Protein AF-A0A7V8WS27-F1 (afdb_monomer_lite)

Radius of gyration: 14.98 Å; chains: 1; bounding box: 46×31×37 Å

pLDDT: mean 88.89, std 14.38, range [43.81, 97.5]

Sequence (81 aa):
GLDLAVAIPDAAALTAVRLLTEFGIEAGETGAAGLAGLLALRTAPDAAHHRAHLGLTPASRVLLLVTEGDTSRAAHEGDRG

Secondary structure (DSSP, 8-state):
---------HHHHHHHHHHHHHTT----HHHHHHHHHHHHHHHSTTHHHHHHHTT--TT-----------HHHHHHHHTT-

Foldseek 3Di:
DDQDDADDDLVLLVVQQVVCVVVVHFADSVLSVQVSRVVCLVPPPCSVVSCVSVVPDPPDDDDGGRPDGHVVVVVVVVVVD

Structure (mmCIF, N/CA/C/O backbone):
data_AF-A0A7V8WS27-F1
#
_entry.id   AF-A0A7V8WS27-F1
#
loop_
_atom_site.group_PDB
_atom_site.id
_atom_site.type_symbol
_atom_site.label_atom_id
_atom_site.label_alt_id
_atom_site.label_comp_id
_atom_site.label_asym_id
_atom_site.label_entity_id
_atom_site.label_seq_id
_atom_site.pdbx_PDB_ins_code
_atom_site.Cartn_x
_atom_site.Cartn_y
_atom_site.Cartn_z
_atom_site.occupancy
_atom_site.B_iso_or_equiv
_atom_site.auth_seq_id
_atom_site.auth_comp_id
_atom_site.auth_asym_id
_atom_site.auth_atom_id
_atom_site.pdbx_PDB_model_num
ATOM 1 N N . GLY A 1 1 ? -1.959 -20.282 5.958 1.00 73.81 1 GLY A N 1
ATOM 2 C CA . GLY A 1 1 ? -2.960 -19.912 4.938 1.00 73.81 1 GLY A CA 1
ATOM 3 C C . GLY A 1 1 ? -2.735 -18.468 4.544 1.00 73.81 1 GLY A C 1
ATOM 4 O O . GLY A 1 1 ? -1.957 -17.811 5.220 1.00 73.81 1 GLY A O 1
ATOM 5 N N . LEU A 1 2 ? -3.360 -18.005 3.461 1.00 90.44 2 LEU A N 1
ATOM 6 C CA . LEU A 1 2 ? -3.406 -16.590 3.076 1.00 90.44 2 LEU A CA 1
ATOM 7 C C . LEU A 1 2 ? -4.736 -16.001 3.565 1.00 90.44 2 LEU A C 1
ATOM 9 O O . LEU A 1 2 ? -5.777 -16.559 3.226 1.00 90.44 2 LEU A O 1
ATOM 13 N N . ASP A 1 3 ? -4.700 -14.908 4.329 1.00 93.31 3 ASP A N 1
ATOM 14 C CA . ASP A 1 3 ? -5.908 -14.305 4.918 1.00 93.31 3 ASP A CA 1
ATOM 15 C C . ASP A 1 3 ? -6.603 -13.306 3.976 1.00 93.31 3 ASP A C 1
ATOM 17 O O . ASP A 1 3 ? -7.825 -13.197 3.967 1.00 93.31 3 ASP A O 1
ATOM 21 N N . LEU A 1 4 ? -5.840 -12.576 3.153 1.00 93.44 4 LEU A N 1
ATOM 22 C CA . LEU A 1 4 ? -6.384 -11.622 2.183 1.00 93.44 4 LEU A CA 1
ATOM 23 C C . LEU A 1 4 ? -5.427 -11.421 1.00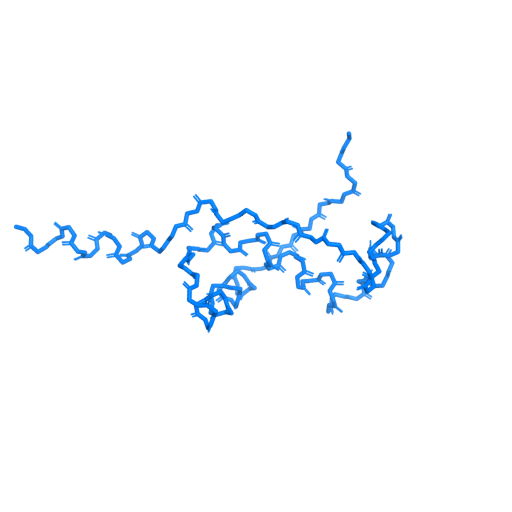2 1.00 93.44 4 LEU A C 1
ATOM 25 O O . LEU A 1 4 ? -4.217 -11.312 1.190 1.00 93.44 4 LEU A O 1
ATOM 29 N N . ALA A 1 5 ? -5.984 -11.300 -0.203 1.00 94.38 5 ALA A N 1
ATOM 30 C CA . ALA A 1 5 ? -5.287 -10.800 -1.385 1.00 94.38 5 ALA A CA 1
ATOM 31 C C . ALA A 1 5 ? -5.906 -9.463 -1.810 1.00 94.38 5 ALA A C 1
ATOM 33 O O . ALA A 1 5 ? -7.129 -9.322 -1.820 1.00 94.38 5 ALA A O 1
ATOM 34 N N . VAL A 1 6 ? -5.069 -8.488 -2.164 1.00 93.94 6 VAL A N 1
ATOM 35 C CA . VAL A 1 6 ? -5.505 -7.148 -2.578 1.00 93.94 6 VAL A CA 1
ATOM 36 C C . VAL A 1 6 ? -4.973 -6.875 -3.978 1.00 93.94 6 VAL A C 1
ATOM 38 O O . VAL A 1 6 ? -3.769 -6.952 -4.205 1.00 93.94 6 VAL A O 1
ATOM 41 N N . ALA A 1 7 ? -5.869 -6.544 -4.904 1.00 94.50 7 ALA A N 1
ATOM 42 C CA . ALA A 1 7 ? -5.499 -6.010 -6.208 1.00 94.50 7 ALA A CA 1
ATOM 43 C C . ALA A 1 7 ? -5.423 -4.482 -6.126 1.00 94.50 7 ALA A C 1
ATOM 45 O O . ALA A 1 7 ? -6.295 -3.843 -5.534 1.00 94.50 7 ALA A O 1
ATOM 46 N N . ILE A 1 8 ? -4.388 -3.900 -6.725 1.00 94.94 8 ILE A N 1
ATOM 47 C CA . ILE A 1 8 ? -4.170 -2.453 -6.766 1.00 94.94 8 ILE A CA 1
ATOM 48 C C . ILE A 1 8 ? -3.911 -2.004 -8.208 1.00 94.94 8 ILE A C 1
ATOM 50 O O . ILE A 1 8 ? -3.344 -2.775 -8.979 1.00 94.94 8 ILE A O 1
ATOM 54 N N . PRO A 1 9 ? -4.305 -0.778 -8.588 1.00 95.31 9 PRO A N 1
ATOM 55 C CA . PRO A 1 9 ? -3.851 -0.179 -9.837 1.00 95.31 9 PRO A CA 1
ATOM 56 C C . PRO A 1 9 ? -2.399 0.306 -9.706 1.00 95.31 9 PRO A C 1
ATOM 58 O O . PRO A 1 9 ? -1.991 0.740 -8.626 1.00 95.31 9 PRO A O 1
ATOM 61 N N . ASP A 1 10 ? -1.657 0.353 -10.813 1.00 95.31 10 ASP A N 1
ATOM 62 C CA . ASP A 1 10 ? -0.255 0.815 -10.858 1.00 95.31 10 ASP A CA 1
ATOM 63 C C . ASP A 1 10 ? -0.073 2.213 -10.236 1.00 95.31 10 ASP A C 1
ATOM 65 O O . ASP A 1 10 ? 0.865 2.481 -9.486 1.00 95.31 10 ASP A O 1
ATOM 69 N N . ALA A 1 11 ? -1.050 3.104 -10.439 1.00 96.12 11 ALA A N 1
ATOM 70 C CA . ALA A 1 11 ? -1.051 4.443 -9.848 1.00 96.12 11 ALA A CA 1
ATOM 71 C C . ALA A 1 11 ? -1.000 4.439 -8.303 1.00 96.12 11 ALA A C 1
ATOM 73 O O . ALA A 1 11 ? -0.479 5.380 -7.691 1.00 96.12 11 ALA A O 1
ATOM 74 N N . ALA A 1 12 ? -1.521 3.392 -7.654 1.00 96.62 12 ALA A N 1
ATOM 75 C CA . ALA A 1 12 ? -1.419 3.230 -6.207 1.00 96.62 12 ALA A CA 1
ATOM 76 C C . ALA A 1 12 ? 0.007 2.845 -5.785 1.00 96.62 12 ALA A C 1
ATOM 78 O O . ALA A 1 12 ? 0.500 3.393 -4.797 1.00 96.62 12 ALA A O 1
ATOM 79 N N . ALA A 1 13 ? 0.693 1.988 -6.551 1.00 96.50 13 ALA A N 1
ATOM 80 C CA . ALA A 1 13 ? 2.102 1.660 -6.325 1.00 96.50 13 ALA A CA 1
ATOM 81 C C . ALA A 1 13 ? 2.984 2.911 -6.455 1.00 96.50 13 ALA A C 1
ATOM 83 O O . ALA A 1 13 ? 3.742 3.226 -5.539 1.00 96.50 13 ALA A O 1
ATOM 84 N N . LEU A 1 14 ? 2.783 3.716 -7.504 1.00 96.12 14 LEU A N 1
ATOM 85 C CA . LEU A 1 14 ? 3.484 4.996 -7.675 1.00 96.12 14 LEU A CA 1
ATOM 86 C C . LEU A 1 14 ? 3.223 5.977 -6.524 1.00 96.12 14 LEU A C 1
ATOM 88 O O . LEU A 1 14 ? 4.100 6.744 -6.129 1.00 96.12 14 LEU A O 1
ATOM 92 N N . THR A 1 15 ? 2.010 5.976 -5.972 1.00 96.62 15 THR A N 1
ATOM 93 C CA . THR A 1 15 ? 1.683 6.795 -4.796 1.00 96.62 15 THR A CA 1
ATOM 94 C C . THR A 1 15 ? 2.428 6.319 -3.555 1.00 96.62 15 THR A C 1
ATOM 96 O O . THR A 1 15 ? 2.958 7.143 -2.812 1.00 96.62 15 THR A O 1
ATOM 99 N N . ALA A 1 16 ? 2.535 5.006 -3.361 1.00 97.31 16 ALA A N 1
ATOM 100 C CA . ALA A 1 16 ? 3.314 4.431 -2.275 1.00 97.31 16 ALA A CA 1
ATOM 101 C C . ALA A 1 16 ? 4.823 4.708 -2.414 1.00 97.31 16 ALA A C 1
ATOM 103 O O . ALA A 1 16 ? 5.452 5.026 -1.408 1.00 97.31 16 ALA A O 1
ATOM 104 N N . VAL A 1 17 ? 5.386 4.684 -3.631 1.00 97.00 17 VAL A N 1
ATOM 105 C CA . VAL A 1 17 ? 6.787 5.084 -3.889 1.00 97.00 17 VAL A CA 1
ATOM 106 C C . VAL A 1 17 ? 7.051 6.508 -3.395 1.00 97.00 17 VAL A C 1
ATOM 108 O O . VAL A 1 17 ? 8.010 6.745 -2.660 1.00 97.00 17 VAL A O 1
ATOM 111 N N . ARG A 1 18 ? 6.175 7.459 -3.752 1.00 96.62 18 ARG A N 1
ATOM 112 C CA . ARG A 1 18 ? 6.318 8.862 -3.326 1.00 96.62 18 ARG A CA 1
ATOM 113 C C . ARG A 1 18 ? 6.268 9.002 -1.806 1.00 96.62 18 ARG A C 1
ATOM 115 O O . ARG A 1 18 ? 7.121 9.673 -1.241 1.00 96.62 18 ARG A O 1
ATOM 122 N N . LEU A 1 19 ? 5.335 8.313 -1.147 1.00 97.38 19 LEU A N 1
ATOM 123 C CA . LEU A 1 19 ? 5.241 8.317 0.316 1.00 97.38 19 LEU A CA 1
ATOM 124 C C . LEU A 1 19 ? 6.490 7.725 0.979 1.00 97.38 19 LEU A C 1
ATOM 126 O O . LEU A 1 19 ? 7.001 8.299 1.931 1.00 97.38 19 LEU A O 1
ATOM 130 N N . LEU A 1 20 ? 7.014 6.602 0.478 1.00 97.00 20 LEU A N 1
ATOM 131 C CA . LEU A 1 20 ? 8.259 6.019 0.994 1.00 97.00 20 LEU A CA 1
ATOM 132 C C . LEU A 1 20 ? 9.437 6.987 0.825 1.00 97.00 20 LEU A C 1
ATOM 134 O O . LEU A 1 20 ? 10.212 7.175 1.763 1.00 97.00 20 LEU A O 1
ATOM 138 N N . THR A 1 21 ? 9.502 7.677 -0.315 1.00 96.25 21 THR A N 1
ATOM 139 C CA . THR A 1 21 ? 10.527 8.692 -0.596 1.00 96.25 21 THR A CA 1
ATOM 140 C C . THR A 1 21 ? 10.453 9.869 0.381 1.00 96.25 21 THR A C 1
ATOM 142 O O . THR A 1 21 ? 11.493 10.331 0.847 1.00 96.25 21 THR A O 1
ATOM 145 N N . GLU A 1 22 ? 9.253 10.325 0.758 1.00 97.44 22 GLU A N 1
ATOM 146 C CA . GLU A 1 22 ? 9.067 11.369 1.783 1.00 97.44 22 GLU A CA 1
ATOM 147 C C . GLU A 1 22 ? 9.649 10.967 3.152 1.00 97.44 22 GLU A C 1
ATOM 149 O O . GLU A 1 22 ? 10.095 11.828 3.910 1.00 97.44 22 GLU A O 1
ATOM 154 N N . PHE A 1 23 ? 9.710 9.665 3.448 1.00 96.00 23 PHE A N 1
ATOM 155 C CA . PHE A 1 23 ? 10.345 9.112 4.649 1.00 96.00 23 PHE A CA 1
ATOM 156 C C . PHE A 1 23 ? 11.805 8.674 4.435 1.00 96.00 23 PHE A C 1
ATOM 158 O O . PHE A 1 23 ? 12.391 8.053 5.323 1.00 96.00 23 PHE A O 1
ATOM 165 N N . GLY A 1 24 ? 12.408 8.991 3.285 1.00 95.38 24 GLY A N 1
ATOM 166 C CA . GLY A 1 24 ? 13.794 8.636 2.962 1.00 95.38 24 GLY A CA 1
ATOM 167 C C . GLY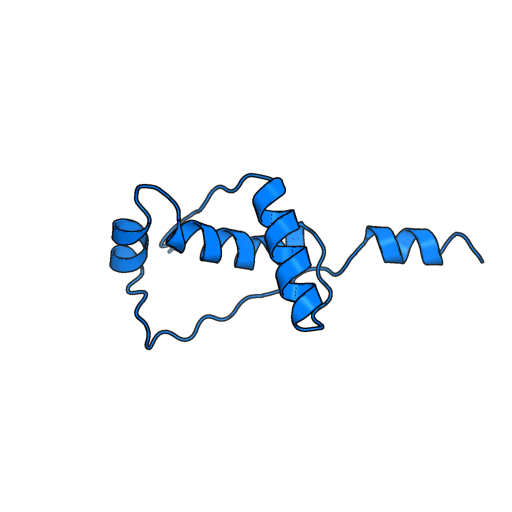 A 1 24 ? 14.010 7.154 2.641 1.00 95.38 24 GLY A C 1
ATOM 168 O O . GLY A 1 24 ? 15.141 6.678 2.710 1.00 95.38 24 GLY A O 1
ATOM 169 N N . ILE A 1 25 ? 12.945 6.419 2.313 1.00 95.44 25 ILE A N 1
ATOM 170 C CA . ILE A 1 25 ? 13.006 5.012 1.913 1.00 95.44 25 ILE A CA 1
ATOM 171 C C . ILE A 1 25 ? 12.960 4.943 0.388 1.00 95.44 25 ILE A C 1
ATOM 173 O O . ILE A 1 25 ? 11.972 5.332 -0.233 1.00 95.44 25 ILE A O 1
ATOM 177 N N . GLU A 1 26 ? 14.024 4.423 -0.216 1.00 94.75 26 GLU A N 1
ATOM 178 C CA . GLU A 1 26 ? 14.062 4.157 -1.651 1.00 94.75 26 GLU A CA 1
ATOM 179 C C . GLU A 1 26 ? 13.252 2.897 -1.984 1.00 94.75 26 GLU A C 1
ATOM 181 O O . GLU A 1 26 ? 13.447 1.846 -1.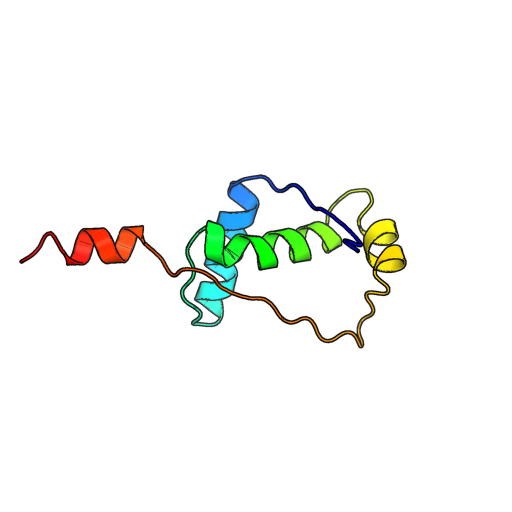371 1.00 94.75 26 GLU A O 1
ATOM 186 N N . ALA A 1 27 ? 12.343 2.999 -2.954 1.00 95.12 27 ALA A N 1
ATOM 187 C CA . ALA A 1 27 ? 11.516 1.889 -3.409 1.00 95.12 27 ALA A CA 1
ATOM 188 C C . ALA A 1 27 ? 11.139 2.045 -4.886 1.00 95.12 27 ALA A C 1
ATOM 190 O O . ALA A 1 27 ? 10.784 3.139 -5.323 1.00 95.12 27 ALA A O 1
ATOM 191 N N . GLY A 1 28 ? 11.159 0.937 -5.626 1.00 94.94 28 GLY A N 1
ATOM 192 C CA . GLY A 1 28 ? 10.522 0.818 -6.938 1.00 94.94 28 GLY A CA 1
ATOM 193 C C . GLY A 1 28 ? 9.032 0.486 -6.814 1.00 94.94 28 GLY A C 1
ATOM 194 O O . GLY A 1 28 ? 8.522 0.269 -5.712 1.00 94.94 28 GLY A O 1
ATOM 195 N N . GLU A 1 29 ? 8.318 0.405 -7.939 1.00 94.69 29 GLU A N 1
ATOM 196 C CA . GLU A 1 29 ? 6.876 0.103 -7.962 1.00 94.69 29 GLU A CA 1
ATOM 197 C C . GLU A 1 29 ? 6.544 -1.223 -7.263 1.00 94.69 29 GLU A C 1
ATOM 199 O O . GLU A 1 29 ? 5.697 -1.251 -6.365 1.00 94.69 29 GLU A O 1
ATOM 204 N N . THR A 1 30 ? 7.257 -2.306 -7.600 1.00 94.31 30 THR A N 1
ATOM 205 C CA . THR A 1 30 ? 7.067 -3.617 -6.956 1.00 94.31 30 THR A CA 1
ATOM 206 C C . THR A 1 30 ? 7.435 -3.557 -5.477 1.00 94.31 30 THR A C 1
ATOM 208 O O . THR A 1 30 ? 6.706 -4.079 -4.634 1.00 94.31 30 THR A O 1
ATOM 211 N N . GLY A 1 31 ? 8.529 -2.863 -5.142 1.00 95.38 31 GLY A N 1
ATOM 212 C CA . GLY A 1 31 ? 8.970 -2.670 -3.760 1.00 95.38 31 GLY A CA 1
ATOM 213 C C . GLY A 1 31 ? 7.950 -1.916 -2.904 1.00 95.38 31 GLY A C 1
ATOM 214 O O . GLY A 1 31 ? 7.794 -2.209 -1.719 1.00 95.38 31 GLY A O 1
ATOM 215 N N . ALA A 1 32 ? 7.202 -0.989 -3.499 1.00 97.19 32 ALA A N 1
ATOM 216 C CA . ALA A 1 32 ? 6.176 -0.205 -2.822 1.00 97.19 32 ALA A CA 1
ATOM 217 C C . ALA A 1 32 ? 4.778 -0.857 -2.837 1.00 97.19 32 ALA A C 1
ATOM 219 O O . ALA A 1 32 ? 3.877 -0.387 -2.130 1.00 97.19 32 ALA A O 1
ATOM 220 N N . ALA A 1 33 ? 4.572 -1.944 -3.591 1.00 96.81 33 ALA A N 1
ATOM 221 C CA . ALA A 1 33 ? 3.262 -2.576 -3.772 1.00 96.81 33 ALA A CA 1
ATOM 222 C C . ALA A 1 33 ? 2.623 -3.027 -2.445 1.00 96.81 33 ALA A C 1
ATOM 224 O O . ALA A 1 33 ? 1.414 -2.885 -2.254 1.00 96.81 33 ALA A O 1
ATOM 225 N N . GLY A 1 34 ? 3.430 -3.498 -1.486 1.00 96.56 34 GLY A N 1
ATOM 226 C CA . GLY A 1 34 ? 2.947 -3.868 -0.151 1.00 96.56 34 GLY A CA 1
ATOM 227 C C . GLY A 1 34 ? 2.344 -2.686 0.619 1.00 96.56 34 GLY A C 1
ATOM 228 O O . GLY A 1 34 ? 1.273 -2.815 1.220 1.00 96.56 34 GLY A O 1
ATOM 229 N N . LEU A 1 35 ? 2.982 -1.510 0.560 1.00 97.44 35 LEU A N 1
ATOM 230 C CA . LEU A 1 35 ? 2.435 -0.289 1.160 1.00 97.44 35 LEU A CA 1
ATOM 231 C C . LEU A 1 35 ? 1.167 0.160 0.425 1.00 97.44 35 LEU A C 1
ATOM 233 O O . LEU A 1 35 ? 0.180 0.511 1.070 1.00 97.44 35 LEU A O 1
ATOM 237 N N . ALA A 1 36 ? 1.166 0.116 -0.908 1.00 97.25 36 ALA A N 1
ATOM 238 C CA . ALA A 1 36 ? -0.005 0.470 -1.706 1.00 97.25 36 ALA A CA 1
ATOM 239 C C . ALA A 1 36 ? -1.222 -0.410 -1.370 1.00 97.25 36 ALA A C 1
ATOM 241 O O . ALA A 1 36 ? -2.320 0.113 -1.165 1.00 97.25 36 ALA A O 1
ATOM 242 N N . GLY A 1 37 ? -1.025 -1.724 -1.219 1.00 96.50 37 GLY A N 1
ATOM 243 C CA . GLY A 1 37 ? -2.066 -2.649 -0.766 1.00 96.50 37 GLY A CA 1
ATOM 244 C C . GLY A 1 37 ? -2.601 -2.296 0.625 1.00 96.50 37 GLY A C 1
ATOM 245 O O . GLY A 1 37 ? -3.815 -2.240 0.827 1.00 96.50 37 GLY A O 1
ATOM 246 N N . LEU A 1 38 ? -1.721 -1.969 1.577 1.00 96.00 38 LEU A N 1
ATOM 247 C CA . LEU A 1 38 ? -2.134 -1.546 2.919 1.00 96.00 38 LEU A CA 1
ATOM 248 C C . LEU A 1 38 ? -2.940 -0.236 2.903 1.00 96.00 38 LEU A C 1
ATOM 250 O O . LEU A 1 38 ? -3.914 -0.097 3.648 1.00 96.00 38 LEU A O 1
ATOM 254 N N . LEU A 1 39 ? -2.558 0.724 2.060 1.00 95.56 39 LEU A N 1
ATOM 255 C CA . LEU A 1 39 ? -3.288 1.983 1.895 1.00 95.56 39 LEU A CA 1
ATOM 256 C C . LEU A 1 39 ? -4.659 1.763 1.244 1.00 95.56 39 LEU A C 1
ATOM 258 O O . LEU A 1 39 ? -5.634 2.389 1.661 1.00 95.56 39 LEU A O 1
ATOM 262 N N . ALA A 1 40 ? -4.778 0.824 0.301 1.00 95.31 40 ALA A N 1
ATOM 263 C CA . ALA A 1 40 ? -6.066 0.451 -0.289 1.00 95.31 40 ALA A CA 1
ATOM 264 C C . ALA A 1 40 ? -7.049 -0.093 0.767 1.00 95.31 40 ALA A C 1
ATOM 266 O O . ALA A 1 40 ? -8.245 0.203 0.717 1.00 95.31 40 ALA A O 1
ATOM 267 N N . LEU A 1 41 ? -6.546 -0.770 1.808 1.00 94.69 41 LEU A N 1
ATOM 268 C CA . LEU A 1 41 ? -7.345 -1.189 2.968 1.00 94.69 41 LEU A CA 1
ATOM 269 C C . LEU A 1 41 ? -7.832 -0.025 3.840 1.00 94.69 41 LEU A C 1
ATOM 271 O O . LEU A 1 41 ? -8.474 -0.268 4.863 1.00 94.69 41 LEU A O 1
ATOM 275 N N . ARG A 1 42 ? -7.545 1.235 3.501 1.00 90.94 42 ARG A N 1
ATOM 276 C CA . ARG A 1 42 ? -8.145 2.420 4.136 1.00 90.94 42 ARG A CA 1
ATOM 277 C C . ARG A 1 42 ? -9.266 3.030 3.301 1.00 90.94 42 ARG A C 1
ATOM 279 O O . ARG A 1 42 ? -10.220 3.521 3.899 1.00 90.94 42 ARG A O 1
ATOM 286 N N . THR A 1 43 ? -9.155 2.993 1.976 1.00 87.88 43 THR A N 1
ATOM 287 C CA . THR A 1 43 ? -9.965 3.818 1.063 1.00 87.88 43 THR A CA 1
ATOM 288 C C . THR A 1 43 ? -10.907 3.030 0.153 1.00 87.88 43 THR A C 1
ATOM 290 O O . THR A 1 43 ? -11.830 3.628 -0.395 1.00 87.88 43 THR A O 1
ATOM 293 N N . ALA A 1 44 ? -10.716 1.716 -0.010 1.00 86.69 44 ALA A N 1
ATOM 294 C CA . ALA A 1 44 ? -11.604 0.884 -0.824 1.00 86.69 44 ALA A CA 1
ATOM 295 C C . ALA A 1 44 ? -13.036 0.813 -0.241 1.00 86.69 44 ALA A C 1
ATOM 297 O O . ALA A 1 44 ? -13.196 0.910 0.979 1.00 86.69 44 ALA A O 1
ATOM 298 N N . PRO A 1 45 ? -14.077 0.585 -1.068 1.00 89.06 45 PRO A N 1
ATOM 299 C CA . PRO A 1 45 ? -15.468 0.502 -0.602 1.00 89.06 45 PRO A CA 1
ATOM 300 C C . PRO A 1 45 ? -15.677 -0.463 0.579 1.00 89.06 45 PRO A C 1
ATOM 302 O O . PRO A 1 45 ? -16.307 -0.096 1.568 1.00 89.06 45 PRO A O 1
ATOM 305 N N . ASP A 1 46 ? -15.043 -1.639 0.540 1.00 90.94 46 ASP A N 1
ATOM 306 C CA . ASP A 1 46 ? -15.152 -2.678 1.578 1.00 90.94 46 ASP A CA 1
ATOM 307 C C . ASP A 1 46 ? -13.992 -2.662 2.588 1.00 90.94 46 ASP A C 1
ATOM 309 O O . ASP A 1 46 ? -13.775 -3.601 3.360 1.00 90.94 46 ASP A O 1
ATOM 313 N N . ALA A 1 47 ? -13.227 -1.569 2.630 1.00 91.25 47 ALA A N 1
ATOM 314 C CA . ALA A 1 47 ? -12.022 -1.459 3.443 1.00 91.25 47 ALA A CA 1
ATOM 315 C C . ALA A 1 47 ? -12.273 -1.718 4.940 1.00 91.25 47 ALA A C 1
ATOM 317 O O . ALA A 1 47 ? -11.437 -2.318 5.615 1.00 91.25 47 ALA A O 1
ATOM 318 N N . ALA A 1 48 ? -13.423 -1.297 5.478 1.00 93.12 48 ALA A N 1
ATOM 319 C CA . ALA A 1 48 ? -13.775 -1.555 6.876 1.00 93.12 48 ALA A CA 1
ATOM 320 C C . ALA A 1 48 ? -13.962 -3.052 7.164 1.00 93.12 48 ALA A C 1
ATOM 322 O O . ALA A 1 48 ? -13.453 -3.544 8.172 1.00 93.12 48 ALA A O 1
ATOM 323 N N . HIS A 1 49 ? -14.629 -3.774 6.260 1.00 94.69 49 HIS A N 1
ATOM 324 C CA . HIS A 1 49 ? -14.815 -5.217 6.367 1.00 94.69 49 HIS A CA 1
ATOM 325 C C . HIS A 1 49 ? -13.471 -5.951 6.298 1.00 94.69 49 HIS A C 1
ATOM 327 O O . HIS A 1 49 ? -13.174 -6.765 7.170 1.00 94.69 49 HIS A O 1
ATOM 333 N N . HIS A 1 50 ? -12.612 -5.602 5.337 1.00 94.56 50 HIS A N 1
ATOM 334 C CA . HIS A 1 50 ? -11.294 -6.227 5.206 1.00 94.56 50 HIS A CA 1
ATOM 335 C C . HIS A 1 50 ? -10.384 -5.968 6.412 1.00 94.56 50 HIS A C 1
ATOM 337 O O . HIS A 1 50 ? -9.718 -6.886 6.887 1.00 94.56 50 HIS A O 1
ATOM 343 N N . ARG A 1 51 ? -10.381 -4.745 6.964 1.00 95.62 51 ARG A N 1
ATOM 344 C CA . ARG A 1 51 ? -9.632 -4.457 8.199 1.00 95.62 51 ARG A CA 1
ATOM 345 C C . ARG A 1 51 ? -10.154 -5.264 9.384 1.00 95.62 51 ARG A C 1
ATOM 347 O O . ARG A 1 51 ? -9.342 -5.765 10.153 1.00 95.62 51 ARG A O 1
ATOM 354 N N . ALA A 1 52 ? -11.474 -5.404 9.521 1.00 95.81 52 ALA A N 1
ATOM 355 C CA . ALA A 1 52 ? -12.072 -6.215 10.578 1.00 95.81 52 ALA A CA 1
ATOM 356 C C . ALA A 1 52 ? -11.715 -7.703 10.424 1.00 95.81 52 ALA A C 1
ATOM 358 O O . ALA A 1 52 ? -11.326 -8.330 11.405 1.00 95.81 52 ALA A O 1
ATOM 359 N N . HIS A 1 53 ? -11.770 -8.240 9.200 1.00 94.75 53 HIS A N 1
ATOM 360 C CA . HIS A 1 53 ? -11.376 -9.618 8.896 1.00 94.75 53 HIS A CA 1
ATOM 361 C C . HIS A 1 53 ? -9.908 -9.898 9.255 1.00 94.75 53 HIS A C 1
ATOM 363 O O . HIS A 1 53 ? -9.611 -10.911 9.879 1.00 94.75 53 HIS A O 1
ATOM 369 N N . LEU A 1 54 ? -9.006 -8.964 8.936 1.00 94.88 54 LEU A N 1
ATOM 370 C CA . LEU A 1 54 ? -7.583 -9.048 9.281 1.00 94.88 54 LEU A CA 1
ATOM 371 C C . LEU A 1 54 ? -7.273 -8.733 10.758 1.00 94.88 54 LEU A C 1
ATOM 373 O O . LEU A 1 54 ? -6.113 -8.795 11.163 1.00 94.88 54 LEU A O 1
ATOM 377 N N . GLY A 1 55 ? -8.262 -8.315 11.557 1.00 96.38 55 GLY A N 1
ATOM 378 C CA . GLY A 1 55 ? -8.029 -7.840 12.924 1.00 96.38 55 GLY A CA 1
ATOM 379 C C . GLY A 1 55 ? -7.132 -6.595 12.998 1.00 96.38 55 GLY A C 1
ATOM 380 O O . GLY A 1 55 ? -6.451 -6.377 14.002 1.00 96.38 55 GLY A O 1
ATOM 381 N N . LEU A 1 56 ? -7.098 -5.775 11.941 1.00 95.44 56 LEU A N 1
ATOM 382 C CA . LEU A 1 56 ? -6.311 -4.544 11.910 1.00 95.44 56 LEU A CA 1
ATOM 383 C C . LEU A 1 56 ? -6.967 -3.474 12.784 1.00 95.44 56 LEU A C 1
ATOM 385 O O . LEU A 1 56 ? -8.054 -2.973 12.490 1.00 95.44 56 LEU A O 1
ATOM 389 N N . THR A 1 57 ? -6.255 -3.074 13.831 1.00 95.38 57 THR A N 1
ATOM 390 C CA . THR A 1 57 ? -6.664 -2.040 14.785 1.00 95.38 57 THR A CA 1
ATOM 391 C C . THR A 1 57 ? -5.624 -0.917 14.834 1.00 95.38 57 THR A C 1
ATOM 393 O O . THR A 1 57 ? -4.514 -1.078 14.320 1.00 95.38 57 THR A O 1
ATOM 396 N N . PRO A 1 58 ? -5.917 0.220 15.487 1.00 94.38 58 PRO A N 1
ATOM 397 C CA . PRO A 1 58 ? -4.908 1.249 15.743 1.00 94.38 58 PRO A CA 1
ATOM 398 C C . PRO A 1 58 ? -3.702 0.768 16.572 1.00 94.38 58 PRO A C 1
ATOM 400 O O . PRO A 1 58 ? -2.658 1.409 16.533 1.00 94.38 58 PRO A O 1
ATOM 403 N N . ALA A 1 59 ? -3.824 -0.346 17.307 1.00 96.94 59 ALA A N 1
ATOM 404 C CA . ALA A 1 59 ? -2.728 -0.941 18.077 1.00 96.94 59 ALA A CA 1
ATOM 405 C C . ALA A 1 59 ? -1.873 -1.930 17.259 1.00 96.94 59 ALA A C 1
ATOM 407 O O . ALA A 1 59 ? -0.847 -2.410 17.746 1.00 96.94 59 ALA A O 1
ATOM 408 N N . SER A 1 60 ? -2.284 -2.262 16.031 1.00 96.75 60 SER A N 1
ATOM 409 C CA . SER A 1 60 ? -1.562 -3.200 15.172 1.00 96.75 60 SER A CA 1
ATOM 410 C C . SER A 1 60 ? -0.207 -2.633 14.743 1.00 96.75 60 SER A C 1
ATOM 412 O O . SER A 1 60 ? -0.092 -1.476 14.341 1.00 96.75 60 SER A O 1
ATOM 414 N N . ARG A 1 61 ? 0.822 -3.483 14.766 1.00 97.50 61 ARG A N 1
ATOM 415 C CA . ARG A 1 61 ? 2.135 -3.209 14.170 1.00 97.50 61 ARG A CA 1
ATOM 416 C C . ARG A 1 61 ? 2.239 -3.973 12.860 1.00 97.50 61 ARG A C 1
ATOM 418 O O . ARG A 1 61 ? 2.077 -5.189 12.856 1.00 97.50 61 ARG A O 1
ATOM 425 N N . VAL A 1 62 ? 2.489 -3.262 11.766 1.00 95.81 62 VAL A N 1
ATOM 426 C CA . VAL A 1 62 ? 2.576 -3.845 10.423 1.00 95.81 62 VAL A CA 1
ATOM 427 C C . VAL A 1 62 ? 4.022 -3.781 9.952 1.00 95.81 62 VAL A C 1
ATOM 429 O O . VAL A 1 62 ? 4.632 -2.715 9.982 1.00 95.81 62 VAL A O 1
ATOM 432 N N . LEU A 1 63 ? 4.560 -4.921 9.524 1.00 96.69 63 LEU A N 1
ATOM 433 C CA . LEU A 1 63 ? 5.834 -5.000 8.817 1.00 96.69 63 LEU A CA 1
ATOM 434 C C . LEU A 1 63 ? 5.558 -4.935 7.314 1.00 96.69 63 LEU A C 1
ATOM 436 O O . LEU A 1 63 ? 4.737 -5.695 6.806 1.00 96.69 63 LEU A O 1
ATOM 440 N N . LEU A 1 64 ? 6.261 -4.050 6.615 1.00 96.06 64 LEU A N 1
ATOM 441 C CA . LEU A 1 64 ? 6.267 -3.979 5.158 1.00 96.06 64 LEU A CA 1
ATOM 442 C C . LEU A 1 64 ? 7.667 -4.336 4.662 1.00 96.06 64 LEU A C 1
ATOM 444 O O . LEU A 1 64 ? 8.658 -3.896 5.242 1.00 96.06 64 LEU A O 1
ATOM 448 N N . LEU A 1 65 ? 7.736 -5.136 3.601 1.00 95.62 65 LEU A N 1
ATOM 449 C CA . LEU A 1 65 ? 8.985 -5.493 2.938 1.00 95.62 65 LEU A CA 1
ATOM 450 C C . LEU A 1 65 ? 9.085 -4.696 1.641 1.00 95.62 65 LEU A C 1
ATOM 452 O O . LEU A 1 65 ? 8.248 -4.863 0.758 1.00 95.62 65 LEU A O 1
ATOM 456 N N . VAL A 1 66 ? 10.108 -3.850 1.539 1.00 95.69 66 VAL A N 1
ATOM 457 C CA . VAL A 1 66 ? 10.479 -3.196 0.283 1.00 95.69 66 VAL A CA 1
ATOM 458 C C . VAL A 1 66 ? 11.457 -4.116 -0.431 1.00 95.69 66 VAL A C 1
ATOM 460 O O . VAL A 1 66 ? 12.570 -4.328 0.044 1.00 95.69 66 VAL A O 1
ATOM 463 N N . THR A 1 67 ? 11.011 -4.732 -1.523 1.00 91.38 67 THR A N 1
ATOM 464 C CA . THR A 1 67 ? 11.774 -5.788 -2.207 1.00 91.38 67 THR A CA 1
ATOM 465 C C . THR A 1 67 ? 12.814 -5.255 -3.184 1.00 91.38 67 THR A C 1
ATOM 467 O O . THR A 1 67 ? 13.798 -5.938 -3.444 1.00 91.38 67 THR A O 1
ATOM 470 N N . GLU A 1 68 ? 12.605 -4.056 -3.725 1.00 89.56 68 GLU A N 1
ATOM 471 C CA . GLU A 1 68 ? 13.505 -3.406 -4.678 1.00 89.56 68 GLU A CA 1
ATOM 472 C C . GLU A 1 68 ? 13.427 -1.878 -4.557 1.00 89.56 68 GLU A C 1
ATOM 474 O O . GLU A 1 68 ? 12.374 -1.328 -4.219 1.00 89.56 68 GLU A O 1
ATOM 479 N N . GLY A 1 69 ? 14.554 -1.215 -4.829 1.00 88.25 69 GLY A N 1
ATOM 480 C CA . GLY A 1 69 ? 14.666 0.239 -4.974 1.00 88.25 69 GLY A CA 1
ATOM 481 C C . GLY A 1 69 ? 14.238 0.717 -6.363 1.00 88.25 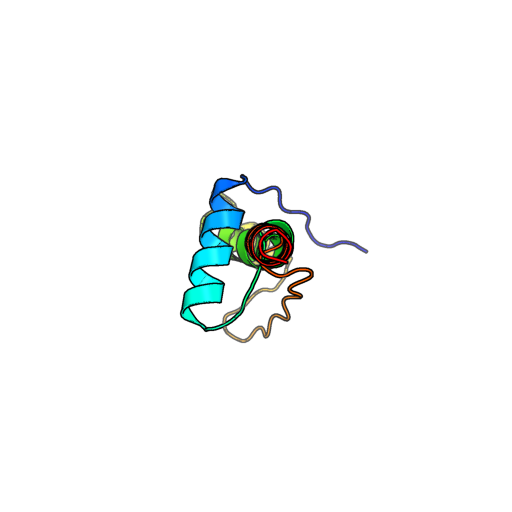69 GLY A C 1
ATOM 482 O O . GLY A 1 69 ? 13.649 -0.041 -7.136 1.00 88.25 69 GLY A O 1
ATOM 483 N N . ASP A 1 70 ? 14.541 1.972 -6.692 1.00 81.81 70 ASP A N 1
ATOM 484 C CA . ASP A 1 70 ? 14.238 2.523 -8.014 1.00 81.81 70 ASP A CA 1
ATOM 485 C C . ASP A 1 70 ? 15.218 1.955 -9.057 1.00 81.81 70 ASP A C 1
ATOM 487 O O . ASP A 1 70 ? 16.305 2.482 -9.311 1.00 81.81 70 ASP A O 1
ATOM 491 N N . THR A 1 71 ? 14.820 0.842 -9.675 1.00 67.50 71 THR A N 1
ATOM 492 C CA . THR A 1 71 ? 15.601 0.147 -10.708 1.00 67.50 71 THR A CA 1
ATOM 493 C C . THR A 1 71 ? 15.821 1.011 -11.953 1.00 67.50 71 THR A C 1
ATOM 495 O O . THR A 1 71 ? 16.818 0.825 -12.656 1.00 67.50 71 THR A O 1
ATOM 498 N N . SER A 1 72 ? 14.957 2.006 -12.204 1.00 62.78 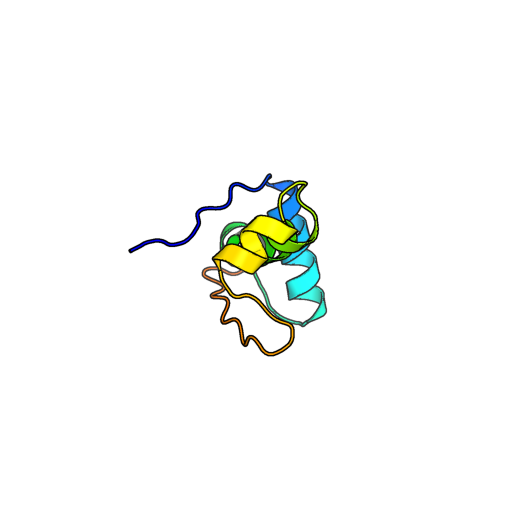72 SER A N 1
ATOM 499 C CA . SER A 1 72 ? 15.119 2.937 -13.323 1.00 62.78 72 SER A CA 1
ATOM 500 C C . SER A 1 72 ? 16.269 3.915 -13.081 1.00 62.78 72 SER A C 1
ATOM 502 O O . SER A 1 72 ? 17.064 4.154 -13.991 1.00 62.78 72 SER A O 1
ATOM 504 N N . ARG A 1 73 ? 16.438 4.419 -11.852 1.00 56.41 73 ARG A N 1
ATOM 505 C CA . ARG A 1 73 ? 17.575 5.283 -11.494 1.00 56.41 73 ARG A CA 1
ATOM 506 C C . ARG A 1 73 ? 18.904 4.540 -11.560 1.00 56.41 73 ARG A C 1
ATOM 508 O O . ARG A 1 73 ? 19.850 5.068 -12.141 1.00 56.41 73 ARG A O 1
ATOM 515 N N . ALA A 1 74 ? 18.950 3.306 -11.060 1.00 55.78 74 ALA A N 1
ATOM 516 C CA . ALA A 1 74 ? 20.151 2.473 -11.117 1.00 55.78 74 ALA A CA 1
ATOM 517 C C . ALA A 1 74 ? 20.590 2.164 -12.565 1.00 55.78 74 ALA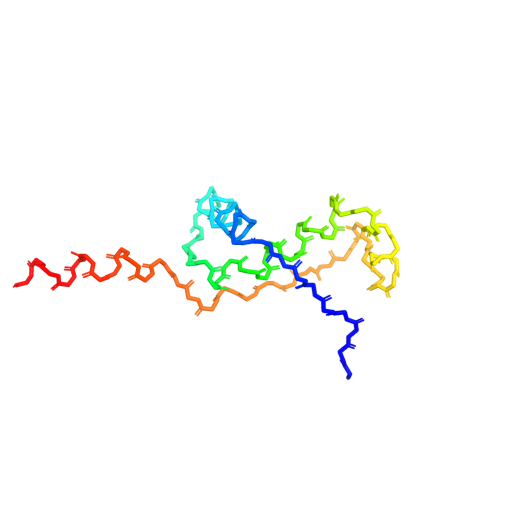 A C 1
ATOM 519 O O . ALA A 1 74 ? 21.783 2.172 -12.868 1.00 55.78 74 ALA A O 1
ATOM 520 N N . ALA A 1 75 ? 19.640 1.954 -13.486 1.00 54.69 75 ALA A N 1
ATOM 521 C CA . ALA A 1 75 ? 19.947 1.728 -14.901 1.00 54.69 75 ALA A CA 1
ATOM 522 C C . ALA A 1 75 ? 20.542 2.969 -15.601 1.00 54.69 75 ALA A C 1
ATOM 524 O O . ALA A 1 75 ? 21.430 2.827 -16.436 1.00 54.69 75 ALA A O 1
ATOM 525 N N . HIS A 1 76 ? 20.107 4.184 -15.242 1.00 48.34 76 HIS A N 1
ATOM 526 C CA . HIS A 1 76 ? 20.626 5.430 -15.833 1.00 48.34 76 HIS A CA 1
ATOM 527 C C . HIS A 1 76 ? 22.003 5.846 -15.284 1.00 48.34 76 HIS A C 1
ATOM 529 O O . HIS A 1 76 ? 22.721 6.599 -15.943 1.00 48.34 76 HIS A O 1
ATOM 535 N N . GLU A 1 77 ? 22.386 5.389 -14.089 1.00 54.34 77 GLU A N 1
ATOM 536 C CA . GLU A 1 77 ? 23.730 5.621 -13.537 1.00 54.34 77 GLU A CA 1
ATOM 537 C C . GLU A 1 77 ? 24.789 4.714 -14.187 1.00 54.34 77 GLU A C 1
ATOM 539 O O . GLU A 1 77 ? 25.936 5.134 -14.341 1.00 54.34 77 GLU A O 1
ATOM 544 N N . GLY A 1 78 ? 24.404 3.517 -14.644 1.00 52.50 78 GLY A N 1
ATOM 545 C CA . GLY A 1 78 ? 25.290 2.583 -15.350 1.00 52.50 78 GLY A CA 1
ATOM 546 C C . GLY A 1 78 ? 25.644 2.975 -16.792 1.00 52.50 78 GLY A C 1
ATOM 547 O O . GLY A 1 78 ? 26.632 2.477 -17.319 1.00 52.50 78 GLY A O 1
ATOM 548 N N . ASP A 1 79 ? 24.884 3.881 -17.416 1.00 52.16 79 ASP A N 1
ATOM 549 C CA . ASP A 1 79 ? 25.069 4.311 -18.816 1.00 52.16 79 ASP A CA 1
ATOM 550 C C . ASP A 1 79 ? 25.983 5.553 -18.960 1.00 52.16 79 ASP A C 1
ATOM 552 O O . ASP A 1 79 ? 26.132 6.122 -20.039 1.00 52.16 79 ASP A O 1
ATOM 556 N N . ARG A 1 80 ? 26.612 6.003 -17.860 1.00 48.19 80 ARG A N 1
ATOM 557 C CA . ARG A 1 80 ? 27.649 7.061 -17.860 1.00 48.19 80 ARG A CA 1
ATOM 558 C C . ARG A 1 80 ? 29.061 6.543 -17.537 1.00 48.19 80 ARG A C 1
ATOM 560 O O . ARG A 1 80 ? 29.883 7.317 -17.042 1.00 48.19 80 ARG A O 1
ATOM 567 N N . GLY A 1 81 ? 29.313 5.254 -17.766 1.00 43.81 81 GLY A N 1
ATOM 568 C CA . GLY A 1 81 ? 30.619 4.602 -17.593 1.00 43.81 81 GLY A CA 1
ATOM 569 C C . GLY A 1 81 ? 31.436 4.547 -18.873 1.00 43.81 81 GLY A C 1
ATOM 570 O O . GLY A 1 81 ? 30.843 4.235 -19.926 1.00 43.81 81 GLY A O 1
#